Protein 5VDC (pdb70)

CATH classification: 3.30.40.10

InterPro domains:
  IPR001965 Zinc finger, PHD-type [SM00249] (272-328)
  IPR001965 Zinc finger, PHD-type [SM00249] (329-375)
  IPR011011 Zinc finger, FYVE/PHD-type [SSF57903] (266-328)
  IPR011011 Zinc finger, FYVE/PHD-type [SSF57903] (313-380)
  IPR013083 Zinc finger, RING/FYVE/PHD-type [G3DSA:3.30.40.10] (268-391)
  IPR013087 Zinc finger C2H2-type [PS00028] (211-232)
  IPR013087 Zinc finger C2H2-type [PS50157] (209-237)
  IPR013087 Zinc finger C2H2-type [SM00355] (209-232)
  IPR019787 Zinc finger, PHD-finger [PF00628] (273-327)
  IPR019787 Zinc finger, PHD-finger [PF00628] (330-374)
  IPR019787 Zinc finger, PHD-finger [PS50016] (270-330)
  IPR019787 Zinc finger, PHD-finger [PS50016] (327-377)
  IPR025750 DPF1-3, N-terminal domain [PF14051] (14-84)
  IPR036236 Zinc finger C2H2 superfamily [SSF57667] (205-233)

Secondary structure (DSSP, 8-state)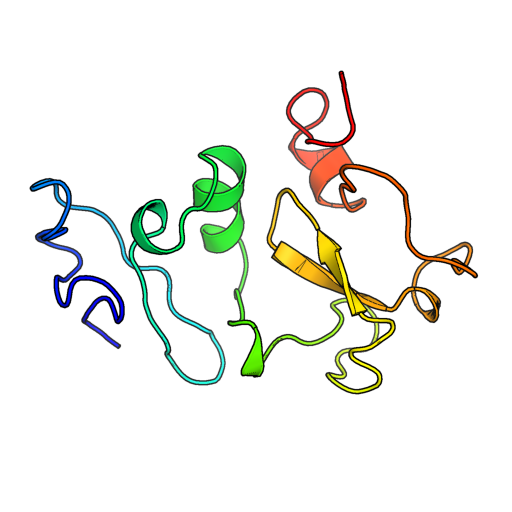:
--S-TTTS-BTTB-TTTSS----EE-TTT--EE-TTTTT--HHHHHHTTTTT---TTT--BTTT-----GGGEEE-TTT--EEETTTSSSPPSSPPSS----HHHHHHHGGGSTT--

B-factor: mean 42.62, std 12.47, range [21.89, 88.75]

Organism: Homo sapiens (NCBI:txid9606)

Radius of gyration: 15.04 Å; Cα contacts (8 Å, |Δi|>4): 202; chains: 1; bounding box: 43×32×25 Å

Nearest PDB structures (foldseek):
  5vdc-assembly1_A  TM=1.009E+00  e=2.917E-26  Homo sapiens
  5szb-assembly1_A  TM=9.321E-01  e=1.383E-19  Homo sapiens
  2kwn-assembly1_A  TM=8.298E-01  e=3.682E-17  Homo sapiens
  2kwo-assembly1_A  TM=8.081E-01  e=6.206E-16  Homo sapiens
  4lka-assembly1_A  TM=8.573E-01  e=7.508E-14  Homo sapiens

Structure (mmCIF, N/CA/C/O backbone):
data_5VDC
#
_entry.id   5VDC
#
_cell.length_a   107.500
_cell.length_b   107.500
_cell.length_c   53.300
_cell.angle_alpha   90.00
_cell.angle_beta   90.00
_cell.angle_gamma   90.00
#
_symmetry.space_group_name_H-M   'I 4 2 2'
#
loop_
_entity.id
_entity.type
_entity.pdbx_description
1 polymer 'Zinc finger protein ubi-d4'
2 non-polymer 'ZINC ION'
3 non-polymer GLYCEROL
4 non-polymer 1,2-ETHANEDIOL
5 water water
#
loop_
_atom_site.group_PDB
_atom_site.id
_atom_site.type_symbol
_atom_site.label_atom_id
_atom_site.label_alt_id
_atom_site.label_comp_id
_atom_site.label_asym_id
_atom_site.label_entity_id
_atom_site.label_seq_id
_atom_site.pdbx_PDB_ins_code
_atom_site.Cartn_x
_atom_site.Cartn_y
_atom_site.Cartn_z
_atom_site.occupancy
_atom_site.B_iso_or_equiv
_atom_site.auth_seq_id
_atom_site.auth_comp_id
_atom_site.auth_asym_id
_atom_site.auth_atom_id
_atom_site.pdbx_PDB_model_num
ATOM 1 N N . ASN A 1 5 ? 62.717 14.230 11.437 1.00 69.36 1 ASN A N 1
ATOM 2 C CA . ASN A 1 5 ? 61.686 14.772 12.361 1.00 66.15 1 ASN A CA 1
ATOM 3 C C . ASN A 1 5 ? 62.219 16.015 13.090 1.00 57.36 1 ASN A C 1
ATOM 4 O O . ASN A 1 5 ? 61.513 17.036 13.228 1.00 50.48 1 ASN A O 1
ATOM 15 N N . ASN A 1 6 ? 63.479 15.953 13.508 1.00 52.19 2 ASN A N 1
ATOM 16 C CA . ASN A 1 6 ? 64.067 17.088 14.208 1.00 51.36 2 ASN A CA 1
ATOM 17 C C . ASN A 1 6 ? 64.777 18.071 13.261 1.00 43.66 2 ASN A C 1
ATOM 18 O O . ASN A 1 6 ? 65.665 18.819 13.689 1.00 48.62 2 ASN A O 1
ATOM 29 N N . TYR A 1 7 ? 64.386 18.080 11.983 1.00 35.98 3 TYR A N 1
ATOM 30 C CA . TYR A 1 7 ? 64.924 19.026 11.011 1.00 32.37 3 TYR A CA 1
ATOM 31 C C . TYR A 1 7 ? 63.784 19.441 10.076 1.00 29.35 3 TYR A C 1
ATOM 32 O O . TYR A 1 7 ? 62.822 18.697 9.884 1.00 32.03 3 TYR A O 1
ATOM 50 N N . CYS A 1 8 ? 63.903 20.654 9.545 1.00 28.80 4 CYS A N 1
ATOM 51 C CA . CYS A 1 8 ? 62.990 21.235 8.571 1.00 26.77 4 CYS A CA 1
ATOM 52 C C . CYS A 1 8 ? 63.311 20.698 7.169 1.00 27.82 4 CYS A C 1
ATOM 53 O O . CYS A 1 8 ? 64.424 20.820 6.684 1.00 28.96 4 CYS A O 1
ATOM 60 N N . ASP A 1 9 ? 62.330 20.102 6.510 1.00 26.91 5 ASP A N 1
ATOM 61 C CA . ASP A 1 9 ? 62.556 19.478 5.207 1.00 28.35 5 ASP A CA 1
A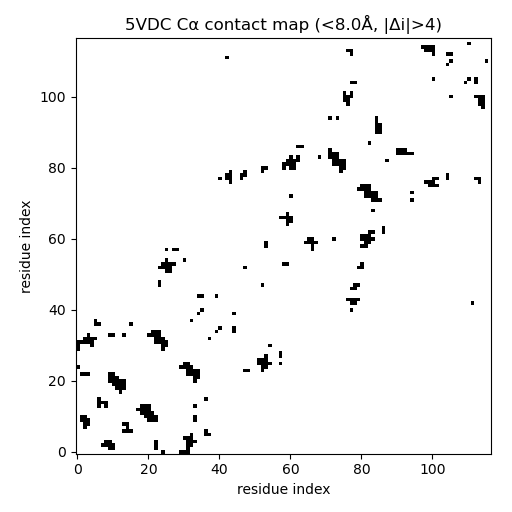TOM 62 C C . ASP A 1 9 ? 62.927 20.527 4.148 1.00 26.63 5 ASP A C 1
ATOM 63 O O . ASP A 1 9 ? 63.561 20.202 3.164 1.00 30.43 5 ASP A O 1
ATOM 72 N N . PHE A 1 10 ? 62.618 21.798 4.403 1.00 31.72 6 PHE A N 1
ATOM 73 C CA . PHE A 1 10 ? 62.748 22.852 3.389 1.00 28.86 6 PHE A CA 1
ATOM 74 C C . PHE A 1 10 ? 64.056 23.639 3.479 1.00 30.32 6 PHE A C 1
ATOM 75 O O . PHE A 1 10 ? 64.583 24.029 2.457 1.00 35.04 6 PHE A O 1
ATOM 92 N N . CYS A 1 11 ? 64.537 23.922 4.699 1.00 28.79 7 CYS A N 1
ATOM 93 C CA . CYS A 1 11 ? 65.787 24.661 4.869 1.00 27.70 7 CYS A CA 1
ATOM 94 C C . CYS A 1 11 ? 66.880 23.840 5.530 1.00 25.71 7 CYS A C 1
ATOM 95 O O . CYS A 1 11 ? 68.022 24.288 5.617 1.00 25.74 7 CYS A O 1
ATOM 102 N N . LEU A 1 12 ? 66.526 22.637 5.967 1.00 25.85 8 LEU A N 1
ATOM 103 C CA . LEU A 1 12 ? 67.431 21.719 6.663 1.00 27.20 8 LEU A CA 1
ATOM 104 C C . LEU A 1 12 ? 67.886 22.196 8.044 1.00 27.47 8 LEU A C 1
ATOM 105 O O . LEU A 1 12 ? 68.765 21.591 8.683 1.00 30.97 8 LEU A O 1
ATOM 121 N N . GLY A 1 13 ? 67.270 23.276 8.498 1.00 27.03 9 GLY A N 1
ATOM 122 C CA . GLY A 1 13 ? 67.481 23.779 9.849 1.00 30.34 9 GLY A CA 1
ATOM 123 C C . GLY A 1 13 ? 66.689 23.010 10.879 1.00 32.09 9 GLY A C 1
ATOM 124 O O . GLY A 1 13 ? 66.116 21.984 10.578 1.00 33.12 9 GLY A O 1
ATOM 128 N N . ASP A 1 14 ? 66.694 23.498 12.120 1.00 36.40 10 ASP A N 1
ATOM 129 C CA . ASP A 1 14 ? 65.982 22.848 13.200 1.00 37.87 10 ASP A CA 1
ATOM 130 C C . ASP A 1 14 ? 65.282 23.895 14.068 1.00 36.64 10 ASP A C 1
ATOM 131 O O . ASP A 1 14 ? 65.199 25.058 13.686 1.00 37.81 10 ASP A O 1
ATOM 140 N N . SER A 1 15 ? 64.761 23.495 15.221 1.00 37.38 11 SER A N 1
ATOM 141 C CA . SER A 1 15 ? 64.057 24.450 16.038 1.00 39.93 11 SER A CA 1
ATOM 142 C C . SER A 1 15 ? 64.964 25.584 16.526 1.00 40.56 11 SER A C 1
ATOM 143 O O . SER A 1 15 ? 64.484 26.683 16.817 1.00 41.28 11 SER A O 1
ATOM 151 N N . LYS A 1 16 ? 66.265 25.328 16.623 1.00 40.47 12 LYS A N 1
ATOM 152 C CA . LYS A 1 16 ? 67.201 26.332 17.121 1.00 42.47 12 LYS A CA 1
ATOM 153 C C . LYS A 1 16 ? 67.527 27.393 16.066 1.00 41.23 12 LYS A C 1
ATOM 154 O O . LYS A 1 16 ? 67.801 28.559 16.405 1.00 44.59 12 LYS A O 1
ATOM 173 N N . ILE A 1 17 ? 67.465 26.996 14.795 1.00 40.32 13 ILE A N 1
ATOM 174 C CA . ILE A 1 17 ? 67.804 27.877 13.697 1.00 37.76 13 ILE A CA 1
ATOM 175 C C . ILE A 1 17 ? 67.042 27.558 12.407 1.00 35.76 13 ILE A C 1
ATOM 176 O O . ILE A 1 17 ? 67.182 26.470 11.795 1.00 37.36 13 ILE A O 1
ATOM 192 N N . ASN A 1 18 ? 66.256 28.534 11.982 1.00 32.53 14 ASN A N 1
ATOM 193 C CA . ASN A 1 18 ? 65.713 28.539 10.656 1.00 30.58 14 ASN A CA 1
ATOM 194 C C . ASN A 1 18 ? 66.799 29.032 9.725 1.00 27.64 14 ASN A C 1
ATOM 195 O O . ASN A 1 18 ? 67.276 30.163 9.884 1.00 29.48 14 ASN A O 1
ATOM 206 N N . LYS A 1 19 ? 67.240 28.194 8.787 1.00 28.46 15 LYS A N 1
ATOM 207 C CA . LYS A 1 19 ? 68.383 28.574 7.933 1.00 28.68 15 LYS A CA 1
ATOM 208 C C . LYS A 1 19 ? 68.066 29.657 6.900 1.00 27.39 15 LYS A C 1
ATOM 209 O O . LYS A 1 19 ? 68.969 30.352 6.448 1.00 29.70 15 LYS A O 1
ATOM 228 N N A LYS A 1 20 ? 66.792 29.785 6.542 0.65 30.98 16 LYS A N 1
ATOM 229 N N B LYS A 1 20 ? 66.797 29.815 6.539 0.35 30.36 16 LYS A N 1
ATOM 230 C CA A LYS A 1 20 ? 66.330 30.846 5.640 0.65 33.74 16 LYS A CA 1
ATOM 231 C CA B LYS A 1 20 ? 66.408 30.895 5.627 0.35 32.59 16 LYS A CA 1
ATOM 232 C C A LYS A 1 20 ? 66.347 32.230 6.286 0.65 33.96 16 LYS A C 1
ATOM 233 C C B LYS A 1 20 ? 66.393 32.258 6.304 0.35 33.45 16 LYS A C 1
ATOM 234 O O A LYS A 1 20 ? 66.790 33.205 5.670 0.65 35.59 16 LYS A O 1
ATOM 235 O O B LYS A 1 20 ? 66.860 33.247 5.730 0.35 34.42 16 LYS A O 1
ATOM 272 N N . THR A 1 21 ? 65.875 32.305 7.527 1.00 33.66 17 THR A N 1
ATOM 273 C CA . THR A 1 21 ? 65.634 33.579 8.226 1.00 35.01 17 THR A CA 1
ATOM 274 C C . THR A 1 21 ? 66.648 33.922 9.313 1.00 32.98 17 THR A C 1
ATOM 275 O O . THR A 1 21 ? 66.779 35.087 9.700 1.00 36.82 17 THR A O 1
ATOM 286 N N . GLY A 1 22 ? 67.373 32.921 9.805 1.00 33.24 18 GLY A N 1
ATOM 287 C CA . GLY A 1 22 ? 68.363 33.154 10.832 1.00 31.73 18 GLY A CA 1
ATOM 288 C C . GLY A 1 22 ? 67.814 33.142 12.248 1.00 34.10 18 GLY A C 1
ATOM 289 O O . GLY A 1 22 ? 68.593 33.255 13.175 1.00 35.45 18 GLY A O 1
ATOM 293 N N . GLN A 1 23 ? 66.489 33.027 12.415 1.00 35.31 19 GLN A N 1
ATOM 294 C CA . GLN A 1 23 ? 65.865 33.093 13.738 1.00 37.63 19 GLN A CA 1
ATOM 295 C C . GLN A 1 23 ? 65.545 31.700 14.248 1.00 33.19 19 GLN A C 1
ATOM 296 O O . GLN A 1 23 ? 65.345 30.799 13.468 1.00 32.31 19 GLN A O 1
ATOM 310 N N . PRO A 1 24 ? 65.432 31.530 15.570 1.00 37.22 20 PRO A N 1
ATOM 311 C CA . PRO A 1 24 ? 64.901 30.258 16.056 1.00 36.78 20 PRO A CA 1
ATOM 312 C C . PRO A 1 24 ? 63.425 30.228 15.695 1.00 36.21 20 PRO A C 1
ATOM 313 O O . PRO A 1 24 ? 62.781 31.280 15.699 1.00 38.28 20 PRO A O 1
ATOM 324 N N . GLU A 1 25 ? 62.909 29.049 15.394 1.00 36.91 21 GLU A N 1
ATOM 325 C CA . GLU A 1 25 ? 61.507 28.895 15.030 1.00 37.85 21 GLU A CA 1
ATOM 326 C C . GLU A 1 25 ? 61.138 27.434 15.239 1.00 36.22 21 GLU A C 1
ATOM 327 O O . GLU A 1 25 ? 61.866 26.539 14.796 1.00 37.76 21 GLU A O 1
ATOM 339 N N A GLU A 1 26 ? 60.009 27.209 15.912 0.59 39.48 22 GLU A N 1
ATOM 340 N N B GLU A 1 26 ? 60.025 27.183 15.929 0.41 39.27 22 GLU A N 1
ATOM 341 C CA A GLU A 1 26 ? 59.513 25.871 16.214 0.59 40.42 22 GLU A CA 1
ATOM 342 C CA B GLU A 1 26 ? 59.615 25.817 16.254 0.41 40.30 22 GLU A CA 1
ATOM 343 C C A GLU A 1 26 ? 59.234 25.136 14.920 0.59 40.75 22 GLU A C 1
ATOM 344 C C B GLU A 1 26 ? 59.068 25.099 15.040 0.41 39.36 22 GLU A C 1
ATOM 345 O O A GLU A 1 26 ? 58.927 25.766 13.911 0.59 40.11 22 GLU A O 1
ATOM 346 O O B GLU A 1 26 ? 58.337 25.685 14.246 0.41 38.56 22 GLU A O 1
ATOM 369 N N . LEU A 1 27 ? 59.400 23.817 14.928 1.00 39.78 23 LEU A N 1
ATOM 370 C CA . LEU A 1 27 ? 59.004 23.002 13.776 1.00 38.83 23 LEU A CA 1
ATOM 371 C C . LEU A 1 27 ? 57.580 22.521 13.976 1.00 39.54 23 LEU A C 1
ATOM 372 O O . LEU A 1 27 ? 57.178 22.283 15.109 1.00 40.09 23 LEU A O 1
ATOM 388 N N . VAL A 1 28 ? 56.824 22.380 12.879 1.00 36.03 24 VAL A N 1
ATOM 389 C CA . VAL A 1 28 ? 55.571 21.622 12.911 1.0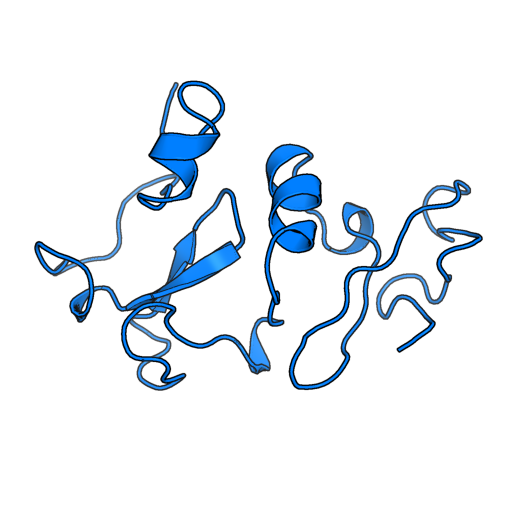0 35.25 24 VAL A CA 1
ATOM 390 C C . VAL A 1 28 ? 55.861 20.320 12.202 1.00 33.79 24 VAL A C 1
ATOM 391 O O . VAL A 1 28 ? 56.586 20.310 11.210 1.00 33.73 24 VAL A O 1
ATOM 404 N N A SER A 1 29 ? 55.289 19.232 12.692 0.73 35.28 25 SER A N 1
ATOM 405 N N B SER A 1 29 ? 55.296 19.228 12.703 0.27 34.28 25 SER A N 1
ATOM 406 C CA A SER A 1 29 ? 55.594 17.917 12.148 0.73 34.29 25 SER A CA 1
ATOM 407 C CA B SER A 1 29 ? 55.587 17.901 12.170 0.27 33.36 25 SER A CA 1
ATOM 408 C C A SER A 1 29 ? 54.296 17.165 11.852 0.73 32.24 25 SER A C 1
ATOM 409 C C B SER A 1 29 ? 54.291 17.158 11.857 0.27 31.85 25 SER A C 1
ATOM 410 O O A SER A 1 29 ? 53.368 17.166 12.657 0.73 33.44 25 SER A O 1
ATOM 411 O O B SER A 1 29 ? 53.358 17.162 12.658 0.27 32.79 25 SER A O 1
ATOM 426 N N . CYS A 1 30 ? 54.240 16.524 10.689 1.00 29.10 26 CYS A N 1
ATOM 427 C CA . CYS A 1 30 ? 53.094 15.719 10.309 1.00 29.29 26 CYS A CA 1
ATOM 428 C C . CYS A 1 30 ? 52.907 14.584 11.328 1.00 30.60 26 CYS A C 1
ATOM 429 O O . CYS A 1 30 ? 53.868 13.880 11.693 1.00 31.90 26 CYS A O 1
ATOM 436 N N . SER A 1 31 ? 51.668 14.421 11.782 1.00 32.39 27 SER A N 1
ATOM 437 C CA . SER A 1 31 ? 51.341 13.491 12.828 1.00 36.19 27 SER A CA 1
ATOM 438 C C . SER A 1 31 ? 51.420 12.031 12.350 1.00 38.40 27 SER A C 1
ATOM 439 O O . SER A 1 31 ? 51.509 11.123 13.168 1.00 43.90 27 SER A O 1
ATOM 447 N N A ASP A 1 32 ? 51.417 11.828 11.031 0.61 35.03 28 ASP A N 1
ATOM 448 N N B ASP A 1 32 ? 51.395 11.839 11.032 0.39 37.07 28 ASP A N 1
ATOM 449 C CA A ASP A 1 32 ? 51.489 10.486 10.463 0.61 37.64 28 ASP A CA 1
ATOM 450 C CA B ASP A 1 32 ? 51.462 10.515 10.427 0.39 39.32 28 ASP A CA 1
ATOM 451 C C A ASP A 1 32 ? 52.849 10.059 9.933 0.61 38.38 28 ASP A C 1
ATOM 452 C C B ASP A 1 32 ? 52.895 10.145 10.036 0.39 39.13 28 ASP A C 1
ATOM 453 O O A ASP A 1 32 ? 53.318 8.998 10.297 0.61 46.76 28 ASP A O 1
ATOM 454 O O B ASP A 1 32 ? 53.473 9.245 10.625 0.39 44.00 28 ASP A O 1
ATOM 471 N N . CYS A 1 33 ? 53.466 10.854 9.067 1.00 36.11 29 CYS A N 1
ATOM 472 C CA . CYS A 1 33 ? 54.779 10.499 8.497 1.00 33.68 29 CYS A CA 1
ATOM 473 C C . CYS A 1 33 ? 55.982 11.229 9.075 1.00 35.11 29 CYS A C 1
ATOM 474 O O . CYS A 1 33 ? 57.123 10.816 8.813 1.00 39.89 29 CYS A O 1
ATOM 481 N N . GLY A 1 34 ? 55.752 12.285 9.847 1.00 36.87 30 GLY A N 1
ATOM 482 C CA . GLY A 1 34 ? 56.846 13.030 10.464 1.00 39.17 30 GLY A CA 1
ATOM 483 C C . GLY A 1 34 ? 57.479 14.139 9.630 1.00 39.53 30 GLY A C 1
ATOM 484 O O . GLY A 1 34 ? 58.370 14.861 10.114 1.00 47.88 30 GLY A O 1
ATOM 488 N N . ARG A 1 35 ? 57.036 14.298 8.383 1.00 37.96 31 ARG A N 1
ATOM 489 C CA . ARG A 1 35 ? 57.469 15.430 7.540 1.00 38.76 3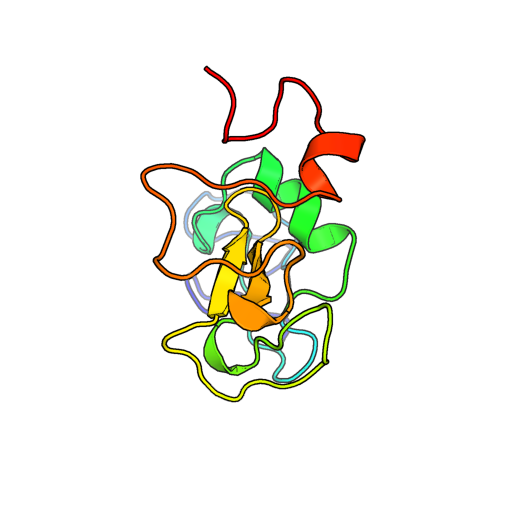1 ARG A CA 1
ATOM 490 C C . ARG A 1 35 ? 57.417 16.678 8.412 1.00 37.84 31 ARG A C 1
ATOM 491 O O . ARG A 1 35 ? 56.389 16.952 8.987 1.00 37.41 31 ARG A O 1
ATOM 512 N N . SER A 1 36 ? 58.542 17.387 8.549 1.00 38.84 32 SER A N 1
ATOM 513 C CA . SER A 1 36 ? 58.625 18.582 9.416 1.00 37.91 32 SER A CA 1
ATOM 514 C C . SER A 1 36 ? 59.013 19.809 8.630 1.00 32.49 32 SER A C 1
ATOM 515 O O . SER A 1 36 ? 59.799 19.734 7.669 1.00 31.22 32 SER A O 1
ATOM 523 N N . GLY A 1 37 ? 58.497 20.951 9.071 1.00 30.54 33 GLY A N 1
ATOM 524 C CA . GLY A 1 37 ? 58.930 22.220 8.549 1.00 30.24 33 GLY A CA 1
ATOM 525 C C . GLY A 1 37 ? 58.734 23.367 9.527 1.00 31.47 33 GLY A C 1
ATOM 526 O O . GLY A 1 37 ? 57.852 23.335 10.372 1.00 31.99 33 GLY A O 1
ATOM 530 N N . HIS A 1 38 ? 59.559 24.398 9.397 1.00 28.69 34 HIS A N 1
ATOM 531 C CA . HIS A 1 38 ? 59.228 25.669 10.034 1.00 29.16 34 HIS A CA 1
ATOM 532 C C . HIS A 1 38 ? 57.944 26.195 9.397 1.00 30.45 34 HIS A C 1
ATOM 533 O O . HIS A 1 38 ? 57.792 26.155 8.172 1.00 32.28 34 HIS A O 1
ATOM 547 N N . PRO A 1 39 ? 57.011 26.700 10.214 1.00 32.24 35 PRO A N 1
ATOM 548 C CA . PRO A 1 39 ? 55.816 27.306 9.632 1.00 35.98 35 PRO A CA 1
ATOM 549 C C . PRO A 1 39 ? 56.111 28.344 8.531 1.00 35.74 35 PRO A C 1
ATOM 550 O O . PRO A 1 39 ? 55.406 28.358 7.511 1.00 34.90 35 PRO A O 1
ATOM 561 N N . SER A 1 40 ? 57.137 29.179 8.711 1.00 34.00 36 SER A N 1
ATOM 562 C CA . SER A 1 40 ? 57.484 30.158 7.685 1.00 33.92 36 SER A CA 1
ATOM 563 C C . SER A 1 40 ? 57.974 29.484 6.402 1.00 32.56 36 SER A C 1
ATOM 564 O O . SER A 1 40 ? 57.666 29.951 5.298 1.00 33.94 36 SER A O 1
ATOM 572 N N . CYS A 1 41 ? 58.742 28.395 6.562 1.00 31.33 37 CYS A N 1
ATOM 573 C CA . CYS A 1 41 ? 59.170 27.571 5.417 1.00 29.69 37 CYS A CA 1
ATOM 574 C C . CYS A 1 41 ? 58.021 26.897 4.666 1.00 32.29 37 CYS A C 1
ATOM 575 O O . CYS A 1 41 ? 58.087 26.741 3.443 1.00 34.32 37 CYS A O 1
ATOM 582 N N . LEU A 1 42 ? 56.991 26.498 5.399 1.00 30.28 38 LEU A N 1
ATOM 583 C CA . LEU A 1 42 ? 55.787 25.904 4.844 1.00 33.36 38 LEU A CA 1
ATOM 584 C C . LEU A 1 42 ? 54.921 26.989 4.200 1.00 32.37 38 LEU A C 1
ATOM 585 O O . LEU A 1 42 ? 53.862 26.693 3.610 1.00 39.42 38 LEU A O 1
ATOM 601 N N . GLN A 1 43 ? 55.368 28.237 4.361 1.00 35.73 39 GLN A N 1
ATOM 602 C CA . GLN A 1 43 ? 54.716 29.419 3.825 1.00 35.50 39 GLN A CA 1
ATOM 603 C C . GLN A 1 43 ? 53.335 29.616 4.390 1.00 43.64 39 GLN A C 1
ATOM 604 O O . GLN A 1 43 ? 52.443 30.069 3.701 1.00 48.14 39 GLN A O 1
ATOM 618 N N . PHE A 1 44 ? 53.160 29.291 5.658 1.00 40.63 40 PHE A N 1
ATOM 619 C CA . PHE A 1 44 ? 51.915 29.564 6.310 1.00 43.13 40 PHE A CA 1
ATOM 620 C C . PHE A 1 44 ? 51.789 31.044 6.662 1.00 42.67 40 PHE A C 1
ATOM 621 O O . PHE A 1 44 ? 52.775 31.725 6.908 1.00 40.22 40 PHE A O 1
ATOM 638 N N . THR A 1 45 ? 50.553 31.527 6.630 1.00 43.84 41 THR A N 1
ATOM 639 C CA . THR A 1 45 ? 50.214 32.845 7.162 1.00 44.96 41 THR A CA 1
ATOM 640 C C . THR A 1 45 ? 50.418 32.805 8.670 1.00 44.40 41 THR A C 1
ATOM 641 O O . THR A 1 45 ? 50.404 31.753 9.262 1.00 42.23 41 THR A O 1
ATOM 652 N N . PRO A 1 46 ? 50.567 33.960 9.308 1.00 46.93 42 PRO A N 1
ATOM 653 C CA . PRO A 1 46 ? 50.609 33.944 10.780 1.00 47.48 42 PRO A CA 1
ATOM 654 C C . PRO A 1 46 ? 49.395 33.269 11.425 1.00 45.06 42 PRO A C 1
ATOM 655 O O . PRO A 1 46 ? 49.572 32.579 12.448 1.00 45.51 42 PRO A O 1
ATOM 666 N N . VAL A 1 47 ? 48.199 33.410 10.851 1.00 40.58 43 VAL A N 1
ATOM 667 C CA . VAL A 1 47 ? 47.039 32.684 11.396 1.00 38.29 43 VAL A CA 1
ATOM 668 C C . VAL A 1 47 ? 47.210 31.164 11.294 1.00 35.80 43 VAL A C 1
ATOM 669 O O . VAL A 1 47 ? 46.958 30.428 12.248 1.00 33.80 43 VAL A O 1
ATOM 682 N N . MET A 1 48 ? 47.629 30.699 10.133 1.00 33.42 44 MET A N 1
ATOM 683 C CA . MET A 1 48 ? 47.828 29.277 9.927 1.00 33.25 44 MET A CA 1
ATOM 684 C C . MET A 1 48 ? 49.030 28.753 10.724 1.00 38.28 44 MET A C 1
ATOM 685 O O . MET A 1 48 ? 48.980 27.613 11.232 1.00 36.07 44 MET A O 1
ATOM 699 N N . MET A 1 49 ? 50.085 29.569 10.842 1.00 40.18 45 MET A N 1
ATOM 700 C CA . MET A 1 49 ? 51.282 29.193 11.622 1.00 42.57 45 MET A CA 1
ATOM 701 C C . MET A 1 49 ? 50.837 28.838 13.022 1.00 41.60 45 MET A C 1
ATOM 702 O O . MET A 1 49 ? 51.297 27.827 13.570 1.00 47.62 45 MET A O 1
ATOM 716 N N . ALA A 1 50 ? 49.891 29.623 13.553 1.00 40.68 46 ALA A N 1
ATOM 717 C CA . ALA A 1 50 ? 49.350 29.404 14.887 1.00 38.50 46 ALA A CA 1
ATOM 718 C C . ALA A 1 50 ? 48.451 28.202 14.942 1.00 37.06 46 ALA A C 1
ATOM 719 O O . ALA A 1 50 ? 48.512 27.422 15.891 1.00 41.82 46 ALA A O 1
ATOM 726 N N . ALA A 1 51 ? 47.584 28.067 13.944 1.00 37.86 47 ALA A N 1
ATOM 727 C CA . ALA A 1 51 ? 46.548 27.014 13.962 1.00 38.65 47 ALA A CA 1
ATOM 728 C C . ALA A 1 51 ? 47.123 25.599 13.918 1.00 41.13 47 ALA A C 1
ATOM 729 O O . ALA A 1 51 ? 46.707 24.722 14.683 1.00 39.70 47 ALA A O 1
ATOM 736 N N . VAL A 1 52 ? 48.103 25.378 13.051 1.00 39.09 48 VAL A N 1
ATOM 737 C CA . VAL A 1 52 ? 48.667 24.045 12.902 1.00 41.39 48 VAL A CA 1
ATOM 738 C C . VAL A 1 52 ? 49.334 23.512 14.199 1.00 43.00 48 VAL A C 1
ATOM 739 O O . VAL A 1 52 ? 49.651 22.298 14.316 1.00 44.48 48 VAL A O 1
ATOM 752 N N . LYS A 1 53 ? 49.534 24.399 15.172 1.00 45.77 49 LYS A N 1
ATOM 753 C CA . LYS A 1 53 ? 50.063 23.991 16.475 1.00 49.24 49 LYS A CA 1
ATOM 754 C C . LYS A 1 53 ? 48.993 23.527 17.470 1.00 47.09 49 LYS A C 1
ATOM 755 O O . LYS A 1 53 ? 49.321 22.880 18.488 1.00 48.21 49 LYS A O 1
ATOM 774 N N . THR A 1 54 ? 47.730 23.820 17.156 1.00 43.05 50 THR A N 1
ATOM 775 C CA . THR A 1 54 ? 46.597 23.505 18.051 1.00 42.05 50 THR A CA 1
ATOM 776 C C . THR A 1 54 ? 45.923 22.136 17.785 1.00 37.81 50 THR A C 1
ATOM 777 O O . THR A 1 54 ? 45.027 21.723 18.526 1.00 38.33 50 THR A O 1
ATOM 788 N N . TYR A 1 55 ? 46.351 21.447 16.737 1.00 31.11 51 TYR A N 1
ATOM 789 C CA . TYR A 1 55 ? 45.804 20.143 16.422 1.00 27.06 51 TYR A CA 1
ATOM 790 C C . TYR A 1 55 ? 46.871 19.291 15.744 1.00 26.28 51 TYR A C 1
ATOM 791 O O . TYR A 1 55 ? 47.994 19.751 15.488 1.00 30.63 51 TYR A O 1
ATOM 809 N N . ARG A 1 56 ? 46.552 18.026 15.511 1.00 25.51 52 ARG A N 1
ATOM 810 C CA . ARG A 1 56 ? 47.525 17.106 14.907 1.00 27.78 52 ARG A CA 1
ATOM 811 C C . ARG A 1 56 ? 47.539 17.296 13.391 1.00 25.74 52 ARG A C 1
ATOM 812 O O . ARG A 1 56 ? 46.937 16.542 12.648 1.00 27.38 52 ARG A O 1
ATOM 833 N N . TRP A 1 57 ? 48.258 18.311 12.959 1.00 25.83 53 TRP A N 1
ATOM 834 C CA . TRP A 1 57 ? 48.414 18.629 11.550 1.00 25.12 53 TRP A CA 1
ATOM 835 C C . TRP A 1 57 ? 48.963 17.420 10.777 1.00 26.21 53 TRP A C 1
ATOM 836 O O . TRP A 1 57 ? 49.810 16.641 11.278 1.00 26.11 53 TRP A O 1
ATOM 857 N N . GLN A 1 58 ? 48.492 17.309 9.537 1.00 24.76 54 GLN A N 1
ATOM 858 C CA . GLN A 1 58 ? 48.961 16.327 8.574 1.00 25.87 54 GLN A CA 1
ATOM 859 C C . GLN A 1 58 ? 49.465 17.028 7.329 1.00 26.94 54 GLN A C 1
ATOM 860 O O . GLN A 1 58 ? 48.827 17.983 6.868 1.00 27.75 54 GLN A O 1
ATOM 874 N N . CYS A 1 59 ? 50.578 16.537 6.765 1.00 28.20 55 CYS A N 1
ATOM 875 C CA . CYS A 1 59 ? 51.065 17.035 5.470 1.00 29.72 55 CYS A CA 1
ATOM 876 C C . CYS A 1 59 ? 50.090 16.657 4.364 1.00 29.08 55 CYS A C 1
ATOM 877 O O . CYS A 1 59 ? 49.147 15.862 4.566 1.00 29.42 55 CYS A O 1
ATOM 884 N N . ILE A 1 60 ? 50.309 17.208 3.181 1.00 30.47 56 ILE A N 1
ATOM 885 C CA . ILE A 1 60 ? 49.372 16.997 2.087 1.00 31.02 56 ILE A CA 1
ATOM 886 C C . ILE A 1 60 ? 49.239 15.511 1.743 1.00 31.96 56 ILE A C 1
ATOM 887 O O . ILE A 1 60 ? 48.118 15.048 1.463 1.00 33.88 56 ILE A O 1
ATOM 903 N N . GLU A 1 61 ? 50.335 14.747 1.826 1.00 31.66 57 GLU A N 1
ATOM 904 C CA . GLU A 1 61 ? 50.283 13.344 1.453 1.00 34.52 57 GLU A CA 1
ATOM 905 C C . GLU A 1 61 ? 49.395 12.548 2.428 1.00 32.89 57 GLU A C 1
ATOM 906 O O . GLU A 1 61 ? 48.691 11.600 2.018 1.00 37.06 57 GLU A O 1
ATOM 918 N N . CYS A 1 62 ? 49.414 12.944 3.701 1.00 31.49 58 CYS A N 1
ATOM 919 C CA . CYS A 1 62 ? 48.737 12.208 4.760 1.00 30.05 58 CYS A CA 1
ATOM 920 C C . CYS A 1 62 ? 47.335 12.723 5.097 1.00 31.16 58 CYS A C 1
ATOM 921 O O . CYS A 1 62 ? 46.618 12.087 5.857 1.00 33.12 58 CYS A O 1
ATOM 928 N N . LYS A 1 63 ? 46.944 13.857 4.519 1.00 29.81 59 LYS A N 1
ATOM 929 C CA . LYS A 1 63 ? 45.785 14.600 5.009 1.00 27.34 59 LYS A CA 1
ATOM 930 C C . LYS A 1 63 ? 44.492 13.830 4.846 1.00 26.80 59 LYS A C 1
ATOM 931 O O . LYS A 1 63 ? 44.203 13.369 3.741 1.00 30.80 59 LYS A O 1
ATOM 950 N N . CYS A 1 64 ? 43.743 13.694 5.943 1.00 28.77 60 CYS A N 1
ATOM 951 C CA . CYS A 1 64 ? 42.434 13.059 5.942 1.00 30.05 60 CYS A CA 1
ATOM 952 C C . CYS A 1 64 ? 41.347 14.098 6.222 1.00 30.71 60 CYS A C 1
ATOM 953 O O . CYS A 1 64 ? 41.602 15.120 6.858 1.00 32.35 60 CYS A O 1
ATOM 961 N N . CYS A 1 65 ? 40.128 13.818 5.770 1.00 28.23 61 CYS A N 1
ATOM 962 C CA . CYS A 1 65 ? 38.967 14.618 6.106 1.00 26.74 61 CYS A CA 1
ATOM 963 C C . CYS A 1 65 ? 38.729 14.594 7.620 1.00 24.66 61 CYS A C 1
ATOM 964 O O . CYS A 1 65 ? 38.707 13.530 8.231 1.00 27.00 61 CYS A O 1
ATOM 971 N N . ASN A 1 66 ? 38.533 15.749 8.217 1.00 24.21 62 ASN A N 1
ATOM 972 C CA . ASN A 1 66 ? 38.350 15.814 9.658 1.00 24.60 62 ASN A CA 1
ATOM 973 C C . ASN A 1 66 ? 36.999 15.245 10.085 1.00 25.13 62 ASN A C 1
ATOM 974 O O . ASN A 1 66 ? 36.792 14.905 11.249 1.00 27.10 62 ASN A O 1
ATOM 985 N N . ILE A 1 67 ? 36.067 15.130 9.144 1.00 23.49 63 ILE A N 1
ATOM 986 C CA . ILE A 1 67 ? 34.745 14.633 9.457 1.00 25.89 63 ILE A CA 1
ATOM 987 C C . ILE A 1 67 ? 34.687 13.111 9.365 1.00 25.93 63 ILE A C 1
ATOM 988 O O . ILE A 1 67 ? 34.362 12.449 10.351 1.00 27.28 63 ILE A O 1
ATOM 1004 N N . CYS A 1 68 ? 35.044 12.527 8.208 1.00 27.84 64 CYS A N 1
ATOM 1005 C CA . CYS A 1 68 ? 34.916 11.055 8.030 1.00 28.05 64 CYS A CA 1
ATOM 1006 C C . CYS A 1 68 ? 36.204 10.314 8.326 1.00 27.19 64 CYS A C 1
ATOM 1007 O O . CYS A 1 68 ? 36.184 9.125 8.499 1.00 29.90 64 CYS A O 1
ATOM 1014 N N . GLY A 1 69 ? 37.332 11.022 8.351 1.00 28.95 65 GLY A N 1
ATOM 1015 C CA . GLY A 1 69 ? 38.590 10.397 8.715 1.00 30.12 65 GLY A CA 1
ATOM 1016 C C . GLY A 1 69 ? 39.335 9.683 7.577 1.00 28.88 65 GLY A C 1
ATOM 1017 O O . GLY A 1 69 ? 40.389 9.052 7.803 1.00 35.62 65 GLY A O 1
ATOM 1021 N N . THR A 1 70 ? 38.825 9.788 6.347 1.00 31.01 66 THR A N 1
ATOM 1022 C CA . THR A 1 70 ? 39.476 9.122 5.229 1.00 35.62 66 THR A CA 1
ATOM 1023 C C . THR A 1 70 ? 40.284 10.074 4.373 1.00 36.20 66 THR A C 1
ATOM 1024 O O . THR A 1 70 ? 40.064 11.293 4.380 1.00 34.61 66 THR A O 1
ATOM 1035 N N . SER A 1 71 ? 41.210 9.507 3.606 1.00 40.19 67 SER A N 1
ATOM 1036 C CA . SER A 1 71 ? 42.016 10.286 2.668 1.00 45.00 67 SER A CA 1
ATOM 1037 C C . SER A 1 71 ? 41.640 9.966 1.206 1.00 45.53 67 SER A C 1
ATOM 1038 O O . SER A 1 71 ? 42.377 10.298 0.276 1.00 46.06 67 SER A O 1
ATOM 1046 N N A GLU A 1 72 ? 40.478 9.347 1.010 0.52 45.13 68 GLU A N 1
ATOM 1047 N N B GLU A 1 72 ? 40.472 9.365 1.016 0.48 44.48 68 GLU A N 1
ATOM 1048 C CA A GLU A 1 72 ? 40.001 9.035 -0.330 0.52 45.94 68 GLU A CA 1
ATOM 1049 C CA B GLU A 1 72 ? 39.987 9.045 -0.314 0.48 44.39 68 GLU A CA 1
ATOM 1050 C C A GLU A 1 72 ? 39.374 10.265 -0.999 0.52 42.16 68 GLU A C 1
ATOM 1051 C C B GLU A 1 72 ? 39.374 10.273 -0.999 0.48 40.43 68 GLU A C 1
ATOM 1052 O O A GLU A 1 72 ? 39.127 11.271 -0.351 0.52 41.14 68 GLU A O 1
ATOM 1053 O O B GLU A 1 72 ? 39.154 11.294 -0.367 0.48 38.41 68 GLU A O 1
ATOM 1076 N N . ASN A 1 73 ? 39.140 10.176 -2.306 1.00 40.17 69 ASN A N 1
ATOM 1077 C CA . ASN A 1 73 ? 38.498 11.265 -3.064 1.00 40.43 69 ASN A CA 1
ATOM 1078 C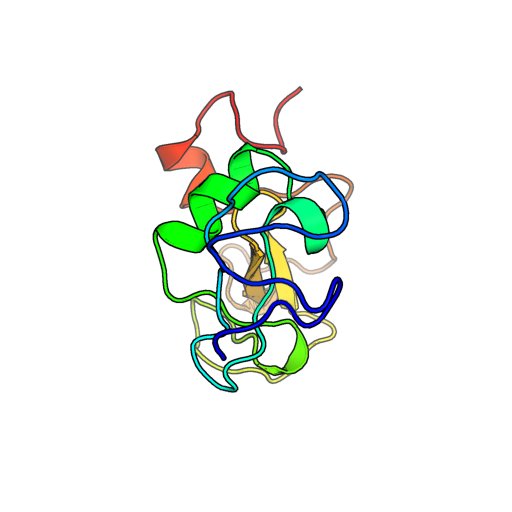 C . ASN A 1 73 ? 39.191 12.621 -2.867 1.00 36.19 69 ASN A C 1
ATOM 1079 O O . ASN A 1 73 ? 38.555 13.594 -2.480 1.00 36.25 69 ASN A O 1
ATOM 1091 N N A ASP A 1 74 ? 40.494 12.671 -3.132 0.50 39.36 70 ASP A N 1
ATOM 1092 N N B ASP A 1 74 ? 40.497 12.649 -3.123 0.50 39.73 70 ASP A N 1
ATOM 1093 C CA A ASP A 1 74 ? 41.249 13.909 -2.971 0.50 38.93 70 ASP A CA 1
ATOM 1094 C CA B ASP A 1 74 ? 41.284 13.870 -3.024 0.50 39.70 70 ASP A CA 1
ATOM 1095 C C A ASP A 1 74 ? 40.707 14.981 -3.900 0.50 36.14 70 ASP A C 1
ATOM 1096 C C B ASP A 1 74 ? 40.669 14.964 -3.873 0.50 36.32 70 ASP A C 1
ATOM 1097 O O A ASP A 1 74 ? 40.890 16.168 -3.636 0.50 34.86 70 ASP A O 1
ATOM 1098 O O B ASP A 1 74 ? 40.764 16.143 -3.527 0.50 35.57 70 ASP A O 1
ATOM 1115 N N . ASP A 1 75 ? 40.028 14.589 -4.981 1.00 35.10 71 ASP A N 1
ATOM 1116 C CA . ASP A 1 75 ? 39.456 15.607 -5.921 1.00 33.06 71 ASP A CA 1
ATOM 1117 C C . ASP A 1 75 ? 38.255 16.337 -5.308 1.00 34.61 71 ASP A C 1
ATOM 1118 O O . ASP A 1 75 ? 37.706 17.287 -5.909 1.00 35.06 71 ASP A O 1
ATOM 1127 N N . GLN A 1 76 ? 37.846 15.902 -4.113 1.00 33.81 72 GLN A N 1
ATOM 1128 C CA . GLN A 1 76 ? 36.769 16.579 -3.387 1.00 31.03 72 GLN A CA 1
ATOM 1129 C C . GLN A 1 76 ? 37.202 17.035 -1.973 1.00 28.64 72 GLN A C 1
ATOM 1130 O O . GLN A 1 76 ? 36.371 17.462 -1.148 1.00 29.66 72 GLN A O 1
ATOM 1144 N N . LEU A 1 77 ? 38.498 16.959 -1.683 1.00 26.72 73 LEU A N 1
ATOM 1145 C CA . LEU A 1 77 ? 38.964 17.231 -0.318 1.00 26.20 73 LEU A CA 1
ATOM 1146 C C . LEU A 1 77 ? 39.452 18.681 -0.244 1.00 24.91 73 LEU A C 1
ATOM 1147 O O . LEU A 1 77 ? 40.551 19.008 -0.739 1.00 28.85 73 LEU A O 1
ATOM 1163 N N . LEU A 1 78 ? 38.624 19.547 0.348 1.00 25.82 74 LEU A N 1
ATOM 1164 C CA . LEU A 1 78 ? 38.959 20.959 0.556 1.00 26.68 74 LEU A CA 1
ATOM 1165 C C . LEU A 1 78 ? 40.001 21.109 1.638 1.00 28.08 74 LEU A C 1
ATOM 1166 O O . LEU A 1 78 ? 40.032 20.324 2.572 1.00 32.38 74 LEU A O 1
ATOM 1182 N N . PHE A 1 79 ? 40.835 22.124 1.517 1.00 25.54 75 PHE A N 1
ATOM 1183 C CA . PHE A 1 79 ? 41.717 22.536 2.627 1.00 26.40 75 PHE A CA 1
ATOM 1184 C C . PHE A 1 79 ? 41.219 23.884 3.159 1.00 25.80 75 PHE A C 1
ATOM 1185 O O . PHE A 1 79 ? 40.992 24.848 2.385 1.00 30.33 75 PHE A O 1
ATOM 1202 N N . CYS A 1 80 ? 41.093 23.989 4.473 1.00 24.33 76 CYS A N 1
ATOM 1203 C CA . CYS A 1 80 ? 40.721 25.262 5.084 1.00 23.38 76 CYS A CA 1
ATOM 1204 C C . CYS A 1 80 ? 41.908 26.215 4.923 1.00 22.76 76 CYS A C 1
ATOM 1205 O O . CYS A 1 80 ? 43.028 25.853 5.228 1.00 24.60 76 CYS A O 1
ATOM 1212 N N . ASP A 1 81 ? 41.669 27.436 4.466 1.00 24.88 77 ASP A N 1
ATOM 1213 C CA . ASP A 1 81 ? 42.761 28.392 4.252 1.00 24.86 77 ASP A CA 1
ATOM 1214 C C . ASP A 1 81 ? 43.293 29.021 5.546 1.00 25.90 77 ASP A C 1
ATOM 1215 O O . ASP A 1 81 ? 44.256 29.771 5.513 1.00 30.83 77 ASP A O 1
ATOM 1224 N N . ASP A 1 82 ? 42.664 28.724 6.676 1.00 26.82 78 ASP A N 1
ATOM 1225 C CA . ASP A 1 82 ? 43.145 29.202 7.967 1.00 27.08 78 ASP A CA 1
ATOM 1226 C C . ASP A 1 82 ? 43.893 28.143 8.808 1.00 26.36 78 ASP A C 1
ATOM 1227 O O . ASP A 1 82 ? 44.890 28.474 9.465 1.00 32.91 78 ASP A O 1
ATOM 1236 N N . CYS A 1 83 ? 43.408 26.905 8.830 1.00 23.48 79 CYS A N 1
ATOM 1237 C CA . CYS A 1 83 ? 44.004 25.861 9.666 1.00 22.55 79 CYS A CA 1
ATOM 1238 C C . CYS A 1 83 ? 44.634 24.699 8.895 1.00 23.26 79 CYS A C 1
ATOM 1239 O O . CYS A 1 83 ? 45.273 23.854 9.514 1.00 24.36 79 CYS A O 1
ATOM 1246 N N . ASP A 1 84 ? 44.382 24.613 7.584 1.00 24.33 80 ASP A N 1
ATOM 1247 C CA . ASP A 1 84 ? 44.912 23.560 6.713 1.00 24.08 80 ASP A CA 1
ATOM 1248 C C . ASP A 1 84 ? 44.287 22.190 6.957 1.00 23.22 80 ASP A C 1
ATOM 1249 O O . ASP A 1 84 ? 44.798 21.211 6.435 1.00 25.45 80 ASP A O 1
ATOM 1258 N N . ARG A 1 85 ? 43.186 22.108 7.721 1.00 23.87 81 ARG A N 1
ATOM 1259 C CA . ARG A 1 85 ? 42.466 20.842 7.830 1.00 24.38 81 ARG A CA 1
ATOM 1260 C C . ARG A 1 85 ? 41.792 20.522 6.520 1.00 22.24 81 ARG A C 1
ATOM 1261 O O . ARG A 1 85 ? 41.415 21.417 5.760 1.00 25.67 81 ARG A O 1
ATOM 1282 N N . GLY A 1 86 ? 41.618 19.229 6.274 1.00 25.15 82 GLY A N 1
ATOM 1283 C CA . GLY A 1 86 ? 40.867 18.768 5.122 1.00 24.95 82 GLY A CA 1
ATOM 1284 C C . GLY A 1 86 ? 39.417 18.454 5.419 1.00 24.74 82 GLY A C 1
ATOM 1285 O O . GLY A 1 86 ? 39.114 17.989 6.516 1.00 24.76 82 GLY A O 1
ATOM 1289 N N . TYR A 1 87 ? 38.527 18.717 4.455 1.00 24.50 83 TYR A N 1
ATOM 1290 C CA . TYR A 1 87 ? 37.100 18.398 4.567 1.00 23.58 83 TYR A CA 1
ATOM 1291 C C . TYR A 1 87 ? 36.575 18.004 3.194 1.00 24.70 83 TYR A C 1
ATOM 1292 O O . TYR A 1 87 ? 36.744 18.772 2.222 1.00 25.14 83 TYR A O 1
ATOM 1310 N N . HIS A 1 88 ? 35.956 16.831 3.060 1.00 23.91 84 HIS A N 1
ATOM 1311 C CA . HIS A 1 88 ? 35.313 16.488 1.772 1.00 25.48 84 HIS A CA 1
ATOM 1312 C C . HIS A 1 88 ? 34.112 17.400 1.537 1.00 25.13 84 HIS A C 1
ATOM 1313 O O . HIS A 1 88 ? 33.305 17.667 2.450 1.00 26.60 84 HIS A O 1
ATOM 1327 N N . MET A 1 89 ? 33.972 17.858 0.290 1.00 25.80 85 MET A N 1
ATOM 1328 C CA . MET A 1 89 ? 32.795 18.612 -0.127 1.00 28.07 85 MET A CA 1
ATOM 1329 C C . MET A 1 89 ? 31.506 17.905 0.255 1.00 31.03 85 MET A C 1
ATOM 1330 O O . MET A 1 89 ? 30.530 18.549 0.631 1.00 32.93 85 MET A O 1
ATOM 1344 N N . TYR A 1 90 ? 31.520 16.576 0.194 1.00 30.48 86 TYR A N 1
ATOM 1345 C CA . TYR A 1 90 ? 30.332 15.800 0.463 1.00 30.66 86 TYR A CA 1
ATOM 1346 C C . TYR A 1 90 ? 30.092 15.512 1.951 1.00 32.04 86 TYR A C 1
ATOM 1347 O O . TYR A 1 90 ? 28.997 15.074 2.333 1.00 35.54 86 TYR A O 1
ATOM 1365 N N . CYS A 1 91 ? 31.105 15.753 2.778 1.00 28.36 87 CYS A N 1
ATOM 1366 C CA . CYS A 1 91 ? 30.988 15.547 4.223 1.00 28.42 87 CYS A CA 1
ATOM 1367 C C . CYS A 1 91 ? 30.437 16.804 4.932 1.00 29.67 87 CYS A C 1
ATOM 1368 O O . CYS A 1 91 ? 29.943 16.725 6.068 1.00 32.15 87 CYS A O 1
ATOM 1375 N N . LEU A 1 92 ? 30.620 17.969 4.313 1.00 33.68 88 LEU A N 1
ATOM 1376 C CA . LEU A 1 92 ? 30.076 19.211 4.838 1.00 33.31 88 LEU A CA 1
ATOM 1377 C C . LEU A 1 92 ? 28.576 19.169 4.765 1.00 37.57 88 LEU A C 1
ATOM 1378 O O . LEU A 1 92 ? 28.006 18.389 3.981 1.00 35.93 88 LEU A O 1
ATOM 1394 N N . THR A 1 93 ? 27.937 19.999 5.583 1.00 44.61 89 THR A N 1
ATOM 1395 C CA . THR A 1 93 ? 26.481 20.189 5.508 1.00 48.75 89 THR A CA 1
ATOM 1396 C C . THR A 1 93 ? 26.158 21.682 5.361 1.00 53.04 89 THR A C 1
ATOM 1397 O O . THR A 1 93 ? 26.531 22.492 6.196 1.00 57.68 89 THR A O 1
ATOM 1408 N N . PRO A 1 94 ? 25.467 22.053 4.292 1.00 55.48 90 PRO A N 1
ATOM 1409 C CA . PRO A 1 94 ? 25.041 21.156 3.215 1.00 54.86 90 PRO A CA 1
ATOM 1410 C C . PRO A 1 94 ? 26.256 20.717 2.414 1.00 50.97 90 PRO A C 1
ATOM 1411 O O . PRO A 1 94 ? 27.314 21.373 2.462 1.00 51.15 90 PRO A O 1
ATOM 1422 N N . SER A 1 95 ? 26.121 19.610 1.700 1.00 50.27 91 SER A N 1
ATOM 1423 C CA . SER A 1 95 ? 27.186 19.169 0.820 1.00 49.21 91 SER A CA 1
ATOM 1424 C C . SER A 1 95 ? 27.396 20.210 -0.270 1.00 46.07 91 SER A C 1
ATOM 1425 O O . SER A 1 95 ? 26.446 20.856 -0.704 1.00 48.34 91 SER A O 1
ATOM 1433 N N . MET A 1 96 ? 28.637 20.363 -0.701 1.00 39.30 92 MET A N 1
ATOM 1434 C CA . MET A 1 96 ? 28.944 21.249 -1.814 1.00 36.28 92 MET A CA 1
ATOM 1435 C C . MET A 1 96 ? 28.993 20.455 -3.074 1.00 37.60 92 MET A C 1
ATOM 1436 O O . MET A 1 96 ? 29.665 19.434 -3.107 1.00 41.52 92 MET A O 1
ATOM 1450 N N . SER A 1 97 ? 28.314 20.943 -4.114 1.00 37.35 93 SER A N 1
ATOM 1451 C CA . SER A 1 97 ? 28.335 20.311 -5.435 1.00 39.99 93 SER A CA 1
ATOM 1452 C C . SER A 1 97 ? 29.550 20.725 -6.253 1.00 39.45 93 SER A C 1
ATOM 1453 O O . SER A 1 97 ? 30.007 19.960 -7.119 1.00 43.41 93 SER A O 1
ATOM 1461 N N A GLU A 1 98 ? 30.072 21.920 -5.976 0.43 35.61 94 GLU A N 1
ATOM 1462 N N B GLU A 1 98 ? 30.072 21.922 -5.976 0.57 34.48 94 GLU A N 1
ATOM 1463 C CA A GLU A 1 98 ? 31.261 22.446 -6.647 0.43 34.78 94 GLU A CA 1
ATOM 1464 C CA B GLU A 1 98 ? 31.264 22.441 -6.643 0.57 33.71 94 GLU A CA 1
ATOM 1465 C C A GLU A 1 98 ? 32.197 23.100 -5.615 0.43 31.68 94 GLU A C 1
ATOM 1466 C C B GLU A 1 98 ? 32.198 23.116 -5.619 0.57 30.34 94 GLU A C 1
ATOM 1467 O O A GLU A 1 98 ? 31.740 23.510 -4.538 0.43 31.07 94 GLU A O 1
ATOM 1468 O O B GLU A 1 98 ? 31.740 23.552 -4.551 0.57 30.24 94 GLU A O 1
ATOM 1491 N N . PRO A 1 99 ? 33.509 23.188 -5.925 1.00 32.45 95 PRO A N 1
ATOM 1492 C CA . PRO A 1 99 ? 34.420 23.859 -4.992 1.00 30.45 95 PRO A CA 1
ATOM 1493 C C . PRO A 1 99 ? 34.077 25.314 -4.826 1.00 27.54 95 PRO A C 1
ATOM 1494 O O . PRO A 1 99 ? 33.556 25.954 -5.744 1.00 31.78 95 PRO A O 1
ATOM 1505 N N . PRO A 1 100 ? 34.383 25.855 -3.660 1.00 28.02 96 PRO A N 1
ATOM 1506 C CA . PRO A 1 100 ? 34.066 27.258 -3.450 1.00 30.75 96 PRO A CA 1
ATOM 1507 C C . PRO A 1 100 ? 34.988 28.183 -4.249 1.00 30.38 96 PRO A C 1
ATOM 1508 O O . PRO A 1 100 ? 36.084 27.752 -4.680 1.00 30.02 96 PRO A O 1
ATOM 1519 N N . GLU A 1 101 ? 34.573 29.441 -4.391 1.00 29.97 97 GLU A N 1
ATOM 1520 C CA . GLU A 1 101 ? 35.372 30.455 -5.065 1.00 30.04 97 GLU A CA 1
ATOM 1521 C C . GLU A 1 101 ? 36.075 31.270 -4.004 1.00 33.24 97 GLU A C 1
ATOM 1522 O O . GLU A 1 101 ? 35.478 31.605 -2.972 1.00 34.22 97 GLU A O 1
ATOM 1534 N N . GLY A 1 102 ? 37.334 31.580 -4.252 1.00 31.84 98 GLY A N 1
ATOM 1535 C CA . GLY A 1 102 ? 38.086 32.407 -3.347 1.00 31.08 98 GLY A CA 1
ATOM 1536 C C . GLY A 1 102 ? 38.495 31.687 -2.084 1.00 29.54 98 GLY A C 1
ATOM 1537 O O . GLY A 1 102 ? 38.572 30.464 -2.067 1.00 32.78 98 GLY A O 1
ATOM 1541 N N . SER A 1 103 ? 38.798 32.443 -1.028 1.00 28.77 99 SER A N 1
ATOM 1542 C CA . SER A 1 103 ? 39.196 31.831 0.235 1.00 28.44 99 SER A CA 1
ATOM 1543 C C . SER A 1 103 ? 38.020 31.101 0.883 1.00 27.45 99 SER A C 1
ATOM 1544 O O . SER A 1 103 ? 36.849 31.525 0.747 1.00 35.01 99 SER A O 1
ATOM 1552 N N . TRP A 1 104 ? 38.339 30.049 1.640 1.00 27.46 100 TRP A N 1
ATOM 1553 C CA . TRP A 1 104 ? 37.352 29.278 2.369 1.00 26.43 100 TRP A CA 1
ATOM 1554 C C . TRP A 1 104 ? 37.861 28.992 3.787 1.00 25.25 100 TRP A C 1
ATOM 1555 O O . TRP A 1 104 ? 38.988 28.511 3.966 1.00 27.36 100 TRP A O 1
ATOM 1576 N N . SER A 1 105 ? 37.019 29.278 4.779 1.00 26.05 101 SER A N 1
ATOM 1577 C CA . SER A 1 105 ? 37.326 29.055 6.202 1.00 26.68 101 SER A CA 1
ATOM 1578 C C . SER A 1 105 ? 36.327 28.045 6.733 1.00 25.65 101 SER A C 1
ATOM 1579 O O . SER A 1 105 ? 35.096 28.180 6.494 1.00 29.74 101 SER A O 1
ATOM 1587 N N . CYS A 1 106 ? 36.838 27.050 7.460 1.00 25.83 102 CYS A N 1
ATOM 1588 C CA . CYS A 1 106 ? 35.991 26.044 8.070 1.00 26.78 102 CYS A CA 1
ATOM 1589 C C . CYS A 1 106 ? 35.274 26.595 9.323 1.00 26.95 102 CYS A C 1
ATOM 1590 O O . CYS A 1 106 ? 35.622 27.654 9.837 1.00 27.17 102 CYS A O 1
ATOM 1597 N N A HIS A 1 107 ? 34.284 25.849 9.807 0.46 30.04 103 HIS A N 1
ATOM 1598 N N B HIS A 1 107 ? 34.280 25.854 9.797 0.54 28.73 103 HIS A N 1
ATOM 1599 C CA A HIS A 1 107 ? 33.483 26.238 10.970 0.46 34.12 103 HIS A CA 1
ATOM 1600 C CA B HIS A 1 107 ? 33.482 26.237 10.958 0.54 31.99 103 HIS A CA 1
ATOM 1601 C C A HIS A 1 107 ? 34.345 26.450 12.213 0.46 31.83 103 HIS A C 1
ATOM 1602 C C B HIS A 1 107 ? 34.330 26.433 12.221 0.54 30.80 103 HIS A C 1
ATOM 1603 O O A HIS A 1 107 ? 34.125 27.402 12.977 0.46 31.35 103 HIS A O 1
ATOM 1604 O O B HIS A 1 107 ? 34.078 27.357 13.012 0.54 30.26 103 HIS A O 1
ATOM 1633 N N . LEU A 1 108 ? 35.334 25.582 12.412 1.00 29.00 104 LEU A N 1
ATOM 1634 C CA . LEU A 1 108 ? 36.182 25.681 13.599 1.00 31.20 104 LEU A CA 1
ATOM 1635 C C . LEU A 1 108 ? 36.925 27.004 13.570 1.00 31.06 104 LEU A C 1
ATOM 1636 O O . LEU A 1 108 ? 37.031 27.683 14.617 1.00 34.54 104 LEU A O 1
ATOM 1652 N N . CYS A 1 109 ? 37.409 27.390 12.380 1.00 29.86 105 CYS A N 1
ATOM 1653 C CA . CYS A 1 109 ? 38.138 28.634 12.272 1.00 28.53 105 CYS A CA 1
ATOM 1654 C C . CYS A 1 109 ? 37.235 29.855 12.366 1.00 29.90 105 CYS A C 1
ATOM 1655 O O . CYS A 1 109 ? 37.622 30.861 12.955 1.00 29.79 105 CYS A O 1
ATOM 1662 N N . LEU A 1 110 ? 36.043 29.791 11.783 1.00 29.85 106 LEU A N 1
ATOM 1663 C CA . LEU A 1 110 ? 35.120 30.910 11.904 1.00 32.71 106 LEU A CA 1
ATOM 1664 C C . LEU A 1 110 ? 34.817 31.189 13.389 1.00 33.83 106 LEU A C 1
ATOM 1665 O O . LEU A 1 110 ? 34.791 32.337 13.823 1.00 35.80 106 LEU A O 1
ATOM 1681 N N . ASP A 1 111 ? 34.591 30.131 14.151 1.00 37.26 107 ASP A N 1
ATOM 1682 C CA . ASP A 1 111 ? 34.301 30.244 15.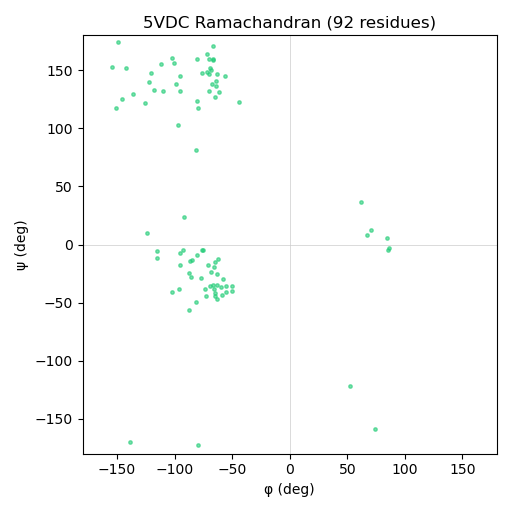573 1.00 39.90 107 ASP A CA 1
ATOM 1683 C C . ASP A 1 111 ? 35.462 30.795 16.402 1.00 42.74 107 ASP A C 1
ATOM 1684 O O . ASP A 1 111 ? 35.267 31.640 17.309 1.00 42.04 107 ASP A O 1
ATOM 1693 N N . LEU A 1 112 ? 36.659 30.340 16.099 1.00 42.11 108 LEU A N 1
ATOM 1694 C CA . LEU A 1 112 ? 37.835 30.744 16.856 1.00 45.88 108 LEU A CA 1
ATOM 1695 C C . LEU A 1 112 ? 38.380 32.112 16.422 1.00 42.69 108 LEU A C 1
ATOM 1696 O O . LEU A 1 112 ? 38.629 32.985 17.260 1.00 44.77 108 LEU A O 1
ATOM 1712 N N . LEU A 1 113 ? 38.563 32.291 15.118 1.00 39.00 109 LEU A N 1
ATOM 1713 C CA . LEU A 1 113 ? 39.218 33.483 14.573 1.00 39.64 109 LEU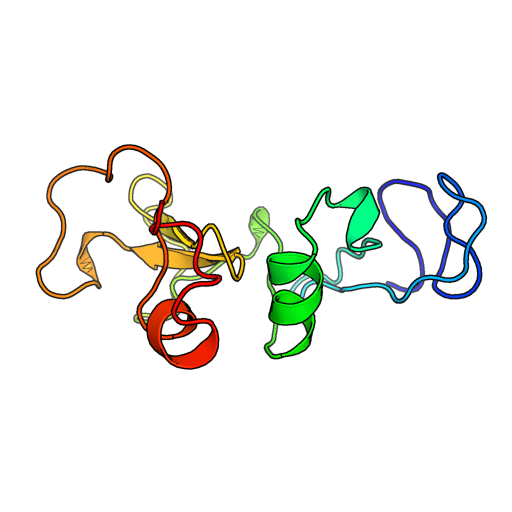 A CA 1
ATOM 1714 C C . LEU A 1 113 ? 38.292 34.671 14.354 1.00 38.36 109 LEU A C 1
ATOM 1715 O O . LEU A 1 113 ? 38.741 35.821 14.372 1.00 40.66 109 LEU A O 1
ATOM 1731 N N . LYS A 1 114 ? 37.018 34.391 14.121 1.00 36.52 110 LYS A N 1
ATOM 1732 C CA . LYS A 1 114 ? 36.045 35.444 13.835 1.00 34.10 110 LYS A CA 1
ATOM 1733 C C . LYS A 1 114 ? 36.537 36.331 12.709 1.00 32.26 110 LYS A C 1
ATOM 1734 O O . LYS A 1 114 ? 36.829 35.829 11.636 1.00 31.38 110 LYS A O 1
ATOM 1753 N N . GLU A 1 115 ? 36.682 37.638 12.935 1.00 33.90 111 GLU A N 1
ATOM 1754 C CA . GLU A 1 115 ? 37.005 38.556 11.832 1.00 35.45 111 GLU A CA 1
ATOM 1755 C C . GLU A 1 115 ? 38.390 38.305 11.194 1.00 32.69 111 GLU A C 1
ATOM 1756 O O . GLU A 1 115 ? 38.685 38.812 10.120 1.00 31.68 111 GLU A O 1
ATOM 1768 N N . LYS A 1 116 ? 39.235 37.540 11.866 1.00 35.16 112 LYS A N 1
ATOM 1769 C CA . LYS A 1 116 ? 40.557 37.188 11.336 1.00 34.80 112 LYS A CA 1
ATOM 1770 C C . LYS A 1 116 ? 40.516 36.018 10.316 1.00 31.77 112 LYS A C 1
ATOM 1771 O O . LYS A 1 116 ? 41.529 35.716 9.666 1.00 34.03 112 LYS A O 1
ATOM 1790 N N . ALA A 1 117 ? 39.359 35.363 10.187 1.00 31.51 113 ALA A N 1
ATOM 1791 C CA . ALA A 1 117 ? 39.179 34.259 9.225 1.00 29.21 113 ALA A CA 1
ATOM 1792 C C . ALA A 1 117 ? 39.334 34.787 7.806 1.00 29.12 113 ALA A C 1
ATOM 1793 O O . ALA A 1 117 ? 38.865 35.886 7.496 1.00 31.26 113 ALA A O 1
ATOM 1800 N N . SER A 1 118 ? 39.977 33.998 6.954 1.00 28.65 114 SER A N 1
ATOM 1801 C CA . SER A 1 118 ? 40.291 34.364 5.569 1.00 29.95 114 SER A CA 1
ATOM 1802 C C . SER A 1 118 ? 39.075 34.715 4.741 1.00 29.80 114 SER A C 1
ATOM 1803 O O . SER A 1 118 ? 39.142 35.529 3.788 1.00 32.60 114 SER A O 1
ATOM 1811 N N . ILE A 1 119 ? 37.948 34.115 5.069 1.00 29.89 115 ILE A N 1
ATOM 1812 C CA . ILE A 1 119 ? 36.774 34.284 4.213 1.00 32.45 115 ILE A CA 1
ATOM 1813 C C . ILE A 1 119 ? 36.250 35.720 4.281 1.00 33.34 115 ILE A C 1
ATOM 1814 O O . ILE A 1 119 ? 35.552 36.189 3.372 1.00 34.67 115 ILE A O 1
ATOM 1830 N N . TYR A 1 120 ? 36.562 36.424 5.374 1.00 31.88 116 TYR A N 1
ATOM 1831 C CA . TYR A 1 120 ? 36.047 37.773 5.520 1.00 33.46 116 TYR A CA 1
ATOM 1832 C C . TYR A 1 120 ? 36.900 38.755 4.710 1.00 41.73 116 TYR A C 1
ATOM 1833 O O . TYR A 1 120 ? 38.056 38.462 4.390 1.00 46.06 116 TYR A O 1
ATOM 1851 N N . GLN A 1 121 ? 36.302 39.911 4.4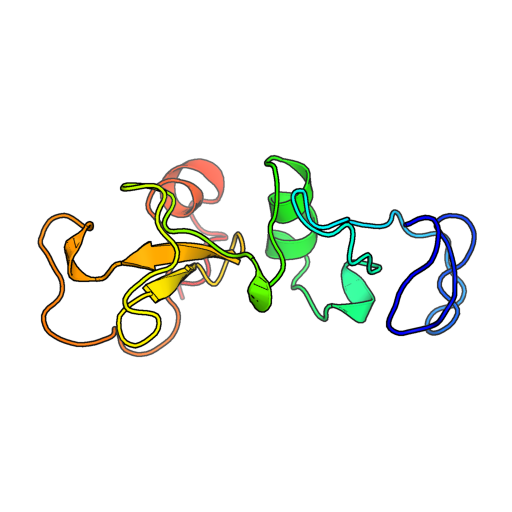11 0.98 45.85 117 GLN A N 1
ATOM 1852 C CA . GLN A 1 121 ? 36.991 41.044 3.776 0.86 53.16 117 GLN A CA 1
ATOM 1853 C C . GLN A 1 121 ? 38.426 40.744 3.341 0.84 60.98 117 GLN A C 1
ATOM 1854 O O . GLN A 1 121 ? 38.895 41.208 2.294 0.77 65.56 117 GLN A O 1
#

Sequence (117 aa):
NNYCDFCLGDSKINKKKTGQPEEELVSSCSDDCGRSGHPSCLQFTPVMMAAVKTYRWQCIECKCCNICGTSEENDDDQLLFCDDCDRGYHMYCLTPSMSEEPPEGSWSCHHLCLDLLKEKASIYQ

Foldseek 3Di:
DQAAPQQRHGQCADNVPGHRAHWQAQLPPGRIHGCVSVVADPQQSVQSVVDRDHDPVCAAAPQPGHPPPVVQWDAQNRHRHTHGLVRDVVRDPDDDPDHHHDPVCCVVVPCNGRVHD

Solvent-accessible surface area: 7333 Å² total; per-residue (Å²): 112,126,103,0,40,114,25,134,3,43,60,164,62,0,140,123,63,50,118,101,36,104,30,11,43,6,38,92,76,19,116,1,0,0,2,34,14,33,160,30,75,106,38,17,57,59,17,3,109,106,46,176,9,34,5,126,153,25,9,35,2,86,96,60,49,47,67,104,72,93,128,60,16,23,70,1,61,2,1,22,35,1,14,0,9,86,28,31,136,114,75,51,113,125,83,45,156,72,57,30,5,2,134,91,7,56,88,129,28,121,127,141,3,44,83,110,213

GO terms:
  GO:0000785 chromatin (C, IDA)
  GO:0140015 histone H3K14ac reader activity (F, IDA)
  GO:0140046 histone H4K16ac reader activity (F, IDA)
  GO:0003714 transcription corepressor activity (F, TAS)
  GO:0000122 negative regulation of transcription by RNA polymerase II (P, TAS)
  GO:0005634 nucleus (C, IDA)
  GO:0005634 nucleus (C, EXP)
  GO:0005737 cytoplasm (C, EXP)
  GO:1905454 negative regulation of myeloid progenitor cell differentiation (P, IMP)
  GO:0005515 protein binding (F, IPI)
  GO:0097190 apoptotic signaling pathway (P, TAS)
  GO:0006915 apoptotic process (P, TAS)
  GO:0005654 nucleoplasm (C, TAS)
  GO:0005654 nucleoplasm (C, IDA)
  GO:0005829 cytosol (C, IDA)
  GO:0000785 chromatin (C, HDA)